Protein AF-A0A1V3X2J9-F1 (afdb_monomer_lite)

Sequence (53 aa):
MIVGLRPEVAFAMVQLGLAFDDMHTALDLEEGLALLNRTLGLEKPMIGPDGAG

Structure (mmCIF, N/CA/C/O backbone):
data_AF-A0A1V3X2J9-F1
#
_entry.id   AF-A0A1V3X2J9-F1
#
loop_
_atom_site.group_PDB
_atom_site.id
_atom_site.type_symbol
_atom_site.label_atom_id
_atom_site.label_alt_id
_atom_site.label_comp_id
_atom_site.label_asym_id
_atom_site.label_entity_id
_atom_site.label_seq_id
_atom_site.pdbx_PDB_ins_code
_atom_site.Cartn_x
_atom_site.Cartn_y
_atom_site.Cartn_z
_atom_site.occupancy
_atom_site.B_iso_or_equiv
_atom_site.auth_seq_id
_atom_site.auth_comp_id
_atom_site.auth_asym_id
_atom_site.auth_atom_id
_atom_site.pdbx_PDB_model_num
ATOM 1 N N . MET A 1 1 ? -3.946 1.597 -6.577 1.00 69.06 1 MET A N 1
ATOM 2 C CA . MET A 1 1 ? -2.705 1.004 -6.046 1.00 69.06 1 MET A CA 1
ATOM 3 C C . MET A 1 1 ? -1.924 2.072 -5.301 1.00 69.06 1 MET A C 1
ATOM 5 O O . MET A 1 1 ? -1.808 3.169 -5.835 1.00 69.06 1 MET A O 1
ATOM 9 N N . ILE A 1 2 ? -1.446 1.786 -4.089 1.00 76.56 2 ILE A N 1
ATOM 10 C CA . ILE A 1 2 ? -0.627 2.710 -3.281 1.00 76.56 2 ILE A CA 1
ATOM 11 C C . ILE A 1 2 ? 0.781 2.121 -3.135 1.00 76.56 2 ILE A C 1
ATOM 13 O O . ILE A 1 2 ? 0.913 0.923 -2.899 1.00 76.56 2 ILE A O 1
ATOM 17 N N . VAL A 1 3 ? 1.816 2.950 -3.278 1.00 83.81 3 VAL A N 1
ATOM 18 C CA . VAL A 1 3 ? 3.232 2.551 -3.202 1.00 83.81 3 VAL A CA 1
ATOM 19 C C . VAL A 1 3 ? 3.910 3.263 -2.031 1.00 83.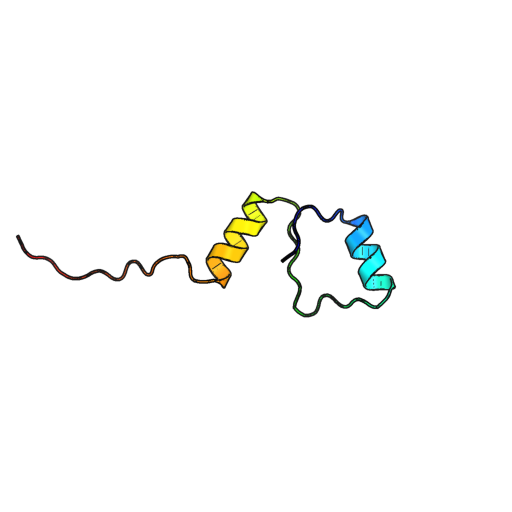81 3 VAL A C 1
ATOM 21 O O . VAL A 1 3 ? 3.602 4.426 -1.771 1.00 83.81 3 VAL A O 1
ATOM 24 N N . GLY A 1 4 ? 4.833 2.590 -1.338 1.00 81.31 4 GLY A N 1
ATOM 25 C CA . GLY A 1 4 ? 5.625 3.195 -0.258 1.00 81.31 4 GLY A CA 1
ATOM 26 C C . GLY A 1 4 ? 4.832 3.409 1.034 1.00 81.31 4 GLY A C 1
ATOM 27 O O . GLY A 1 4 ? 5.219 4.205 1.893 1.00 81.31 4 GLY A O 1
ATOM 28 N N . LEU A 1 5 ? 3.702 2.713 1.174 1.00 81.44 5 LEU A N 1
ATOM 29 C CA . LEU A 1 5 ? 2.922 2.696 2.402 1.00 81.44 5 LEU A CA 1
ATOM 30 C C . LEU A 1 5 ? 3.676 1.873 3.446 1.00 81.44 5 LEU A C 1
ATOM 32 O O . LEU A 1 5 ? 3.874 0.671 3.273 1.00 81.44 5 LEU A O 1
ATOM 36 N N . ARG A 1 6 ? 4.075 2.512 4.548 1.00 81.44 6 ARG A N 1
ATOM 37 C CA . ARG A 1 6 ? 4.691 1.774 5.651 1.00 81.44 6 ARG A CA 1
ATOM 38 C C . ARG A 1 6 ? 3.673 0.816 6.293 1.00 81.44 6 ARG A C 1
ATOM 40 O O . ARG A 1 6 ? 2.512 1.217 6.454 1.00 81.44 6 ARG A O 1
ATOM 47 N N . PRO A 1 7 ? 4.085 -0.396 6.711 1.00 76.50 7 PRO A N 1
ATOM 48 C CA . PRO A 1 7 ? 3.184 -1.393 7.293 1.00 76.50 7 PRO A CA 1
ATOM 49 C C . PRO A 1 7 ? 2.353 -0.862 8.467 1.00 76.50 7 PRO A C 1
ATOM 51 O O . PRO A 1 7 ? 1.183 -1.213 8.609 1.00 76.50 7 PRO A O 1
ATOM 54 N N . GLU A 1 8 ? 2.915 0.037 9.282 1.00 82.88 8 GLU A N 1
ATOM 55 C CA . GLU A 1 8 ? 2.230 0.583 10.459 1.00 82.88 8 GLU A CA 1
ATOM 56 C C . GLU A 1 8 ? 1.048 1.483 10.073 1.00 82.88 8 GLU A C 1
ATOM 58 O O . GLU A 1 8 ? 0.033 1.522 10.769 1.00 82.88 8 GLU A O 1
ATOM 63 N N . VAL A 1 9 ? 1.154 2.190 8.943 1.00 83.12 9 VAL A N 1
ATOM 64 C CA . VAL A 1 9 ? 0.089 3.070 8.438 1.00 83.12 9 VAL A CA 1
ATOM 65 C C . VAL A 1 9 ? -1.041 2.240 7.837 1.00 83.12 9 VAL A C 1
ATOM 67 O O . VAL A 1 9 ? -2.208 2.530 8.096 1.00 83.12 9 VAL A O 1
ATOM 70 N N . ALA A 1 10 ? -0.704 1.173 7.104 1.00 80.06 10 ALA A N 1
ATOM 71 C CA . ALA A 1 10 ? -1.687 0.221 6.591 1.00 80.06 10 ALA A CA 1
ATOM 72 C C . ALA A 1 10 ? -2.518 -0.381 7.736 1.00 80.06 10 ALA A C 1
ATOM 74 O O . ALA A 1 10 ? -3.746 -0.423 7.673 1.00 80.06 10 ALA A O 1
ATOM 75 N N . PHE A 1 11 ? -1.849 -0.759 8.829 1.00 79.81 11 PHE A N 1
ATOM 76 C CA . PHE A 1 11 ? -2.496 -1.329 10.006 1.00 79.81 11 PHE A CA 1
ATOM 77 C C . PHE A 1 11 ? -3.430 -0.331 10.705 1.00 79.81 11 PHE A C 1
ATOM 79 O O . PHE A 1 11 ? -4.555 -0.675 11.067 1.00 79.81 11 PHE A O 1
ATOM 86 N N . ALA A 1 12 ? -3.002 0.927 10.855 1.00 85.62 12 ALA A N 1
ATOM 87 C CA . ALA A 1 12 ? -3.836 1.981 11.429 1.00 85.62 12 ALA A CA 1
ATOM 88 C C . ALA A 1 12 ? -5.091 2.253 10.583 1.00 85.62 12 ALA A C 1
ATOM 90 O O . ALA A 1 12 ? -6.177 2.419 11.131 1.00 85.62 12 ALA A O 1
ATOM 91 N N . MET A 1 13 ? -4.962 2.248 9.255 1.00 79.44 13 MET A N 1
ATOM 92 C CA . MET A 1 13 ? -6.087 2.452 8.339 1.00 79.44 13 MET A CA 1
ATOM 93 C C . MET A 1 13 ? -7.134 1.331 8.446 1.00 79.44 13 MET A C 1
ATOM 95 O O . MET A 1 13 ? -8.323 1.633 8.537 1.00 79.44 13 MET A O 1
ATOM 99 N N . VAL A 1 14 ? -6.710 0.065 8.550 1.00 78.88 14 VAL A N 1
ATOM 100 C CA . VAL A 1 14 ? -7.619 -1.077 8.780 1.00 78.88 14 VAL A CA 1
ATOM 101 C C . VAL A 1 14 ? -8.375 -0.935 10.104 1.00 78.88 14 VAL A C 1
ATOM 103 O O . VAL A 1 14 ? -9.586 -1.145 10.150 1.00 78.88 14 VAL A O 1
ATOM 106 N N . GLN A 1 15 ? -7.696 -0.519 11.179 1.00 81.75 15 GLN A N 1
ATOM 107 C CA . GLN A 1 15 ? -8.344 -0.315 12.483 1.00 81.75 15 GLN A CA 1
ATOM 108 C C . GLN A 1 15 ? -9.340 0.853 12.498 1.00 81.75 15 GLN A C 1
ATOM 110 O O . GLN A 1 15 ? -10.284 0.841 13.284 1.00 81.75 15 GLN A O 1
ATOM 115 N N . LEU A 1 16 ? -9.164 1.841 11.617 1.00 82.75 16 LEU A N 1
ATOM 116 C CA . LEU A 1 16 ? -10.100 2.953 11.427 1.00 82.75 16 LEU A CA 1
ATOM 117 C C . LEU A 1 16 ? -11.305 2.585 10.542 1.00 82.75 16 LEU A C 1
ATOM 119 O O . LEU A 1 16 ? -12.127 3.449 10.240 1.00 82.75 16 LEU A O 1
ATOM 123 N N . GLY A 1 17 ? -11.431 1.320 10.132 1.00 78.56 17 GLY A N 1
ATOM 124 C CA . GLY A 1 17 ? -12.536 0.839 9.303 1.00 78.56 17 GLY A CA 1
ATOM 125 C C . GLY A 1 17 ? -12.381 1.148 7.813 1.00 78.56 17 GLY A C 1
ATOM 126 O O . GLY A 1 17 ? -13.331 0.966 7.055 1.00 78.56 17 GLY A O 1
ATOM 127 N N . LEU A 1 18 ? -11.198 1.590 7.370 1.00 77.25 18 LEU A N 1
ATOM 128 C CA . LEU A 1 18 ? -10.874 1.701 5.948 1.00 77.25 18 LEU A CA 1
ATOM 129 C C . LEU A 1 18 ? -10.517 0.296 5.443 1.00 77.25 18 LEU A C 1
ATOM 131 O O . LEU A 1 18 ? -9.363 -0.127 5.494 1.00 77.25 18 LEU A O 1
ATOM 135 N N . ALA A 1 19 ? -11.529 -0.466 5.029 1.00 64.62 19 ALA A N 1
ATOM 136 C CA . ALA A 1 19 ? -11.328 -1.792 4.456 1.00 64.62 19 ALA A CA 1
ATOM 137 C C . ALA A 1 19 ? -10.745 -1.673 3.037 1.00 64.62 19 ALA A C 1
ATOM 139 O O . ALA A 1 19 ? -11.346 -1.067 2.150 1.00 64.62 19 ALA A O 1
ATOM 140 N N . PHE A 1 20 ? -9.569 -2.266 2.827 1.00 66.75 20 PHE A N 1
ATOM 141 C CA . PHE A 1 20 ? -8.883 -2.359 1.535 1.00 66.75 20 PHE A CA 1
ATOM 142 C C . PHE A 1 20 ? -9.465 -3.505 0.686 1.00 66.75 20 PHE A C 1
ATOM 144 O O . PHE A 1 20 ? -8.708 -4.356 0.231 1.00 66.75 20 PHE A O 1
ATOM 151 N N . ASP A 1 21 ? -10.787 -3.575 0.501 1.00 65.81 21 ASP A N 1
ATOM 152 C CA . ASP A 1 21 ? -11.416 -4.732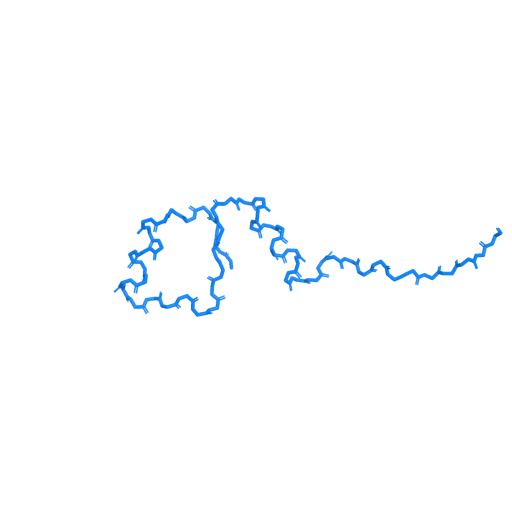 -0.169 1.00 65.81 21 ASP A CA 1
ATOM 153 C C . ASP A 1 21 ? -10.901 -4.914 -1.616 1.00 65.81 21 ASP A C 1
ATOM 155 O O . ASP A 1 21 ? -10.619 -6.028 -2.041 1.00 65.81 21 ASP A O 1
ATOM 159 N N . ASP A 1 22 ? -10.617 -3.801 -2.309 1.00 65.00 22 ASP A N 1
ATOM 160 C CA . ASP A 1 22 ? -10.076 -3.774 -3.682 1.00 65.00 22 ASP A CA 1
ATOM 161 C C . ASP A 1 22 ? -8.770 -2.961 -3.826 1.00 65.00 22 ASP A C 1
ATOM 163 O O . ASP A 1 22 ? -8.317 -2.639 -4.931 1.00 65.00 22 ASP A O 1
ATOM 167 N N . MET A 1 23 ? -8.146 -2.552 -2.717 1.00 69.75 23 MET A N 1
ATOM 168 C CA . MET A 1 23 ? -6.989 -1.654 -2.769 1.00 69.75 23 MET A CA 1
ATOM 169 C C . MET A 1 23 ? -5.671 -2.411 -2.592 1.00 69.75 23 MET A C 1
ATOM 171 O O . MET A 1 23 ? -5.244 -2.721 -1.486 1.00 69.75 23 MET A O 1
ATOM 175 N N . HIS A 1 24 ? -4.967 -2.621 -3.706 1.00 72.81 24 HIS A N 1
ATOM 176 C CA . HIS A 1 24 ? -3.608 -3.162 -3.699 1.00 72.81 24 HIS A CA 1
ATOM 177 C C . HIS A 1 24 ? -2.578 -2.140 -3.187 1.00 72.81 24 HIS A C 1
ATOM 179 O O . HIS A 1 24 ? -2.541 -0.989 -3.645 1.00 72.81 24 HIS A O 1
ATOM 185 N N . THR A 1 25 ? -1.701 -2.583 -2.286 1.00 75.94 25 THR A N 1
ATOM 186 C CA . THR A 1 25 ? -0.556 -1.820 -1.767 1.00 75.94 25 THR A CA 1
ATOM 187 C C . THR A 1 25 ? 0.749 -2.536 -2.110 1.00 75.94 25 THR A C 1
ATOM 189 O O . THR A 1 25 ? 0.805 -3.756 -1.984 1.00 75.94 25 THR A O 1
ATOM 192 N N . ALA A 1 26 ? 1.792 -1.802 -2.491 1.00 78.81 26 ALA A N 1
ATOM 193 C CA . ALA A 1 26 ? 3.150 -2.328 -2.639 1.00 78.81 26 ALA A CA 1
ATOM 194 C C . ALA A 1 26 ? 4.123 -1.542 -1.754 1.00 78.81 26 ALA A C 1
ATOM 196 O O . ALA A 1 26 ? 3.973 -0.327 -1.576 1.00 78.81 26 ALA A O 1
ATOM 197 N N . LEU A 1 27 ? 5.114 -2.240 -1.197 1.00 80.06 27 LEU A N 1
ATOM 198 C CA . LEU A 1 27 ? 6.187 -1.602 -0.435 1.00 80.06 27 LEU A CA 1
ATOM 199 C C . LEU A 1 27 ? 7.143 -0.870 -1.384 1.00 80.06 27 LEU A C 1
ATOM 201 O O . LEU A 1 27 ? 7.520 0.272 -1.120 1.00 80.06 27 LEU A O 1
ATOM 205 N N . ASP A 1 28 ? 7.422 -1.495 -2.527 1.00 79.69 28 ASP A N 1
ATOM 206 C CA . ASP A 1 28 ? 8.365 -1.023 -3.529 1.00 79.69 28 ASP A CA 1
ATOM 207 C C . ASP A 1 28 ? 7.663 -0.549 -4.805 1.00 79.69 28 ASP A C 1
ATOM 209 O O . ASP A 1 28 ? 6.649 -1.093 -5.253 1.00 79.69 28 ASP A O 1
ATOM 213 N N . LEU A 1 29 ? 8.226 0.493 -5.418 1.00 82.50 29 LEU A N 1
ATOM 214 C CA . LEU A 1 29 ? 7.690 1.074 -6.649 1.00 82.50 29 LEU A CA 1
ATOM 215 C C . LEU A 1 29 ? 7.768 0.111 -7.832 1.00 82.50 29 LEU A C 1
ATOM 217 O O . LEU A 1 29 ? 6.843 0.062 -8.639 1.00 82.50 29 LEU A O 1
ATOM 221 N N . GLU A 1 30 ? 8.844 -0.661 -7.924 1.00 87.00 30 GLU A N 1
ATOM 222 C CA . GLU A 1 30 ? 9.083 -1.604 -9.019 1.00 87.00 30 GLU A CA 1
ATOM 223 C C . GLU A 1 30 ? 8.064 -2.748 -8.995 1.00 87.00 30 GLU A C 1
ATOM 225 O O . GLU A 1 30 ? 7.437 -3.043 -10.014 1.00 87.00 30 GLU A O 1
ATOM 230 N N . GLU A 1 31 ? 7.825 -3.325 -7.815 1.00 82.94 31 GLU A N 1
ATOM 231 C CA . GLU A 1 31 ? 6.774 -4.321 -7.602 1.00 82.94 31 GLU A CA 1
ATOM 232 C C . GLU A 1 31 ? 5.391 -3.728 -7.909 1.00 82.94 31 GLU A C 1
ATOM 234 O O . GLU A 1 31 ? 4.567 -4.356 -8.579 1.00 82.94 31 GLU A O 1
ATOM 239 N N . GLY A 1 32 ? 5.161 -2.475 -7.498 1.00 85.69 32 GLY A N 1
ATOM 240 C CA . GLY A 1 32 ? 3.912 -1.776 -7.762 1.00 85.69 32 GLY A CA 1
ATOM 241 C C . GLY A 1 32 ? 3.616 -1.584 -9.249 1.00 85.69 32 GLY A C 1
ATOM 242 O O . GLY A 1 32 ? 2.511 -1.857 -9.720 1.00 85.69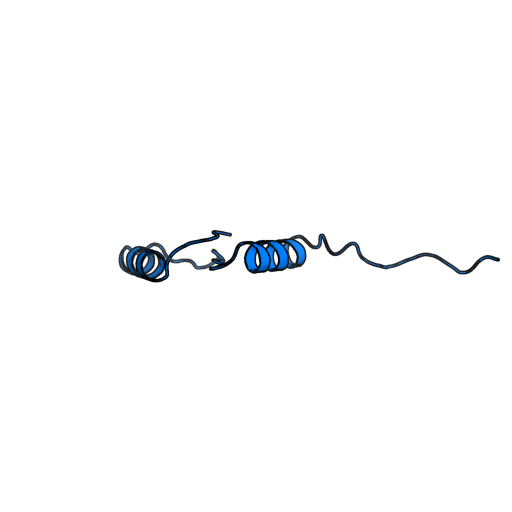 32 GLY A O 1
ATOM 243 N N . LEU A 1 33 ? 4.620 -1.161 -10.011 1.00 84.38 33 LEU A N 1
ATOM 244 C CA . LEU A 1 33 ? 4.514 -0.978 -11.455 1.00 84.38 33 LEU A CA 1
ATOM 245 C C . LEU A 1 33 ? 4.371 -2.310 -12.196 1.00 84.38 33 LEU A C 1
ATOM 247 O O . LEU A 1 33 ? 3.599 -2.381 -13.150 1.00 84.38 33 LEU A O 1
ATOM 251 N N . ALA A 1 34 ? 5.055 -3.368 -11.753 1.00 85.75 34 ALA A N 1
ATOM 252 C CA . ALA A 1 34 ? 4.917 -4.701 -12.334 1.00 85.75 34 ALA A CA 1
ATOM 253 C C . ALA A 1 34 ? 3.495 -5.254 -12.153 1.00 85.75 34 ALA A C 1
ATOM 255 O O . ALA A 1 34 ? 2.896 -5.749 -13.113 1.00 85.75 34 ALA A O 1
ATOM 256 N N . LEU A 1 35 ? 2.925 -5.111 -10.950 1.00 84.81 35 LEU A N 1
ATOM 257 C CA . LEU A 1 35 ? 1.541 -5.495 -10.684 1.00 84.81 35 LEU A CA 1
ATOM 258 C C . LEU A 1 35 ? 0.585 -4.683 -11.562 1.00 84.81 35 LEU A C 1
ATOM 260 O O . LEU A 1 35 ? -0.248 -5.260 -12.252 1.00 84.81 35 LEU A O 1
ATOM 264 N N . LEU A 1 36 ? 0.755 -3.357 -11.602 1.00 85.31 36 LEU A N 1
ATOM 265 C CA . LEU A 1 36 ? -0.067 -2.461 -12.412 1.00 85.31 36 LEU A CA 1
ATOM 266 C C . LEU A 1 36 ? -0.015 -2.816 -13.906 1.00 85.31 36 LEU A C 1
ATOM 268 O O . LEU A 1 36 ? -1.052 -2.831 -14.563 1.00 85.31 36 LEU A O 1
ATOM 272 N N . ASN A 1 37 ? 1.166 -3.143 -14.435 1.00 85.69 37 ASN A N 1
ATOM 273 C CA . ASN A 1 37 ? 1.352 -3.553 -15.827 1.00 85.69 37 ASN A CA 1
ATOM 274 C C . ASN A 1 37 ? 0.584 -4.845 -16.151 1.00 85.69 37 ASN A C 1
ATOM 276 O O . ASN A 1 37 ? -0.040 -4.947 -17.209 1.00 85.69 37 ASN A O 1
ATOM 280 N N . ARG A 1 38 ? 0.577 -5.796 -15.207 1.00 82.69 38 ARG A N 1
ATOM 281 C CA . ARG A 1 38 ? -0.164 -7.057 -15.308 1.00 82.69 38 ARG A CA 1
ATOM 282 C C . ARG A 1 38 ? -1.676 -6.841 -15.235 1.00 82.69 38 ARG A C 1
ATOM 284 O O . ARG A 1 38 ? -2.411 -7.412 -16.034 1.00 82.69 38 ARG A O 1
ATOM 291 N N . THR A 1 39 ? -2.146 -5.992 -14.318 1.00 83.00 39 THR A N 1
ATOM 292 C CA . THR A 1 39 ? -3.582 -5.710 -14.142 1.00 83.00 39 THR A CA 1
ATOM 293 C C . THR A 1 39 ? -4.156 -4.877 -15.287 1.00 83.00 39 THR A C 1
ATOM 295 O O . THR A 1 39 ? -5.301 -5.080 -15.678 1.00 83.00 39 THR A O 1
ATOM 298 N N . LEU A 1 40 ? -3.371 -3.951 -15.849 1.00 82.19 40 LEU A N 1
ATOM 299 C CA . LEU A 1 40 ? -3.782 -3.126 -16.989 1.00 82.19 40 LEU A CA 1
ATOM 300 C C . LEU A 1 40 ? -3.676 -3.855 -18.338 1.00 82.19 40 LEU A C 1
ATOM 302 O O . LEU A 1 40 ? -4.057 -3.279 -19.355 1.00 82.19 40 LEU A O 1
ATOM 306 N N . GLY A 1 41 ? -3.146 -5.084 -18.381 1.00 72.25 41 GLY A N 1
ATOM 307 C CA . GLY A 1 41 ? -2.934 -5.807 -19.639 1.00 72.25 41 GLY A CA 1
ATOM 308 C C . GLY A 1 41 ? -1.985 -5.076 -20.597 1.00 72.25 41 GLY A C 1
ATOM 309 O O . GLY A 1 41 ? -2.049 -5.275 -21.808 1.00 72.25 41 GLY A O 1
ATOM 310 N N . LEU A 1 42 ? -1.111 -4.214 -20.063 1.00 63.84 42 LEU A N 1
ATOM 311 C CA . LEU A 1 42 ? -0.077 -3.514 -20.831 1.00 63.84 42 LEU A CA 1
ATOM 312 C C . LEU A 1 42 ? 1.065 -4.451 -21.247 1.00 63.84 42 LEU A C 1
ATOM 314 O O . LEU A 1 42 ? 1.922 -4.062 -22.043 1.00 63.84 42 LEU A O 1
ATOM 318 N N . GLU A 1 43 ? 1.044 -5.708 -20.793 1.00 62.12 43 GLU A N 1
ATOM 319 C CA . GLU A 1 43 ? 1.664 -6.817 -21.513 1.00 62.12 43 GLU A CA 1
ATOM 320 C C . GLU A 1 43 ? 0.977 -6.9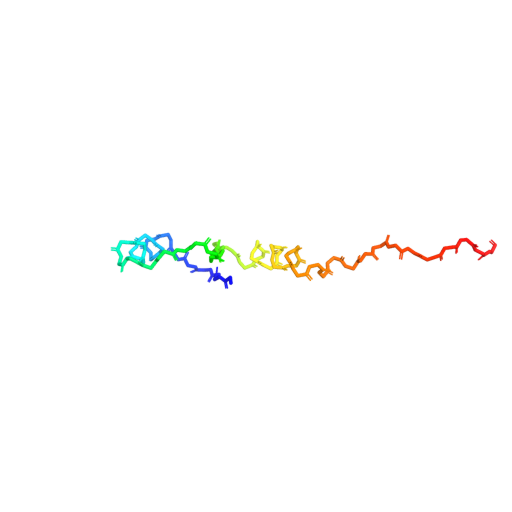47 -22.874 1.00 62.12 43 GLU A C 1
ATOM 322 O O . GLU A 1 43 ? 0.041 -7.720 -23.067 1.00 62.12 43 GLU A O 1
ATOM 327 N N . LYS A 1 44 ? 1.437 -6.112 -23.812 1.00 60.47 44 LYS A N 1
ATOM 328 C CA . LYS A 1 44 ? 1.129 -6.163 -25.234 1.00 60.47 44 LYS A CA 1
ATOM 329 C C . LYS A 1 44 ? 1.005 -7.638 -25.621 1.00 60.47 44 LYS A C 1
ATOM 331 O O . LYS A 1 44 ? 2.010 -8.345 -25.503 1.00 60.47 44 LYS A O 1
ATOM 336 N N . PRO A 1 45 ? -0.178 -8.123 -26.043 1.00 52.66 45 PRO A N 1
ATOM 337 C CA . PRO A 1 45 ? -0.303 -9.502 -26.465 1.00 52.66 45 PRO A CA 1
ATOM 338 C C . PRO A 1 45 ? 0.696 -9.687 -27.598 1.00 52.66 45 PRO A C 1
ATOM 340 O O . PRO A 1 45 ? 0.579 -9.072 -28.659 1.00 52.66 45 PRO A O 1
ATOM 343 N N . MET A 1 46 ? 1.724 -10.496 -27.357 1.00 61.78 46 MET A N 1
ATOM 344 C CA . MET A 1 46 ? 2.603 -10.986 -28.406 1.00 61.78 46 MET A CA 1
ATOM 345 C C . MET A 1 46 ? 1.825 -12.061 -29.177 1.00 61.78 46 MET A C 1
ATOM 347 O O . MET A 1 46 ? 2.170 -13.234 -29.165 1.00 61.78 46 MET A O 1
ATOM 351 N N . ILE A 1 47 ? 0.712 -11.656 -29.793 1.00 64.00 47 ILE A N 1
ATOM 352 C CA . ILE A 1 47 ? 0.049 -12.383 -30.868 1.00 64.00 47 ILE A CA 1
ATOM 353 C C . ILE A 1 47 ? 0.443 -11.633 -32.147 1.00 64.00 47 ILE A C 1
ATOM 355 O O . ILE A 1 47 ? 0.117 -10.459 -32.330 1.00 64.00 47 ILE A O 1
ATOM 359 N N . GLY A 1 48 ? 1.287 -12.289 -32.946 1.00 71.81 48 GLY A N 1
ATOM 360 C CA . GLY A 1 48 ? 1.847 -11.779 -34.199 1.00 71.81 48 GLY A CA 1
ATOM 361 C C . GLY A 1 48 ? 0.854 -11.788 -35.363 1.00 71.81 48 GLY A C 1
ATOM 362 O O . GLY A 1 48 ? -0.318 -12.124 -35.189 1.00 71.81 48 GLY A O 1
ATOM 363 N N . PRO A 1 49 ? 1.347 -11.463 -36.565 1.00 69.12 49 PRO A N 1
ATOM 364 C CA . PRO A 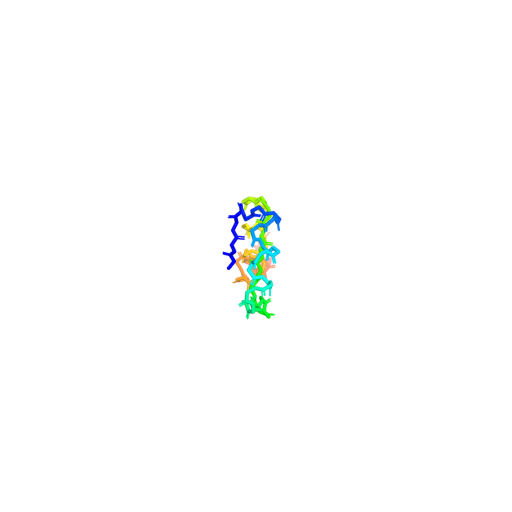1 49 ? 1.064 -12.351 -37.685 1.00 69.12 49 PRO A CA 1
ATOM 365 C C . PRO A 1 49 ? 2.331 -12.731 -38.466 1.00 69.12 49 PRO A C 1
ATOM 367 O O . PRO A 1 49 ? 3.145 -11.886 -38.823 1.00 69.12 49 PRO A O 1
ATOM 370 N N . ASP A 1 50 ? 2.403 -14.030 -38.738 1.00 65.62 50 ASP A N 1
ATOM 371 C CA . ASP A 1 50 ? 2.698 -14.615 -40.045 1.00 65.62 50 ASP A CA 1
ATOM 372 C C . ASP A 1 50 ? 4.127 -14.577 -40.601 1.00 65.62 50 ASP A C 1
ATOM 374 O O . ASP A 1 50 ? 4.736 -13.544 -40.872 1.00 65.62 50 ASP A O 1
ATOM 378 N N . GLY A 1 51 ? 4.619 -15.790 -40.874 1.00 66.75 51 GLY A N 1
ATOM 379 C CA . GLY A 1 51 ? 5.717 -16.006 -41.797 1.00 66.75 51 GLY A CA 1
ATOM 380 C C . GLY A 1 51 ? 5.389 -15.460 -43.185 1.00 66.75 51 GLY A C 1
ATOM 381 O O . GLY A 1 51 ? 4.347 -15.762 -43.759 1.00 66.75 51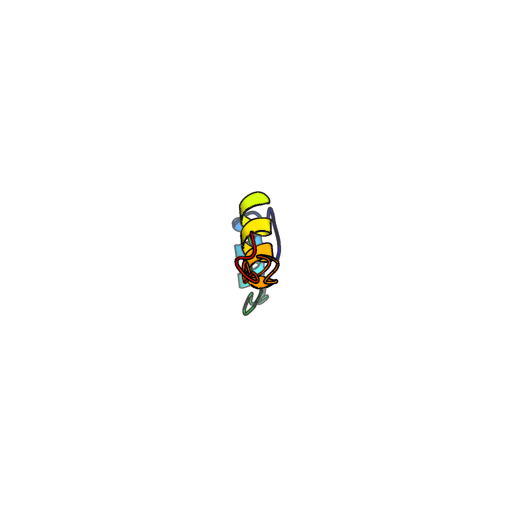 GLY A O 1
ATOM 382 N N . ALA A 1 52 ? 6.319 -14.689 -43.732 1.00 58.09 52 ALA A N 1
ATOM 383 C CA . ALA A 1 52 ? 6.454 -14.427 -45.155 1.00 58.09 52 ALA A CA 1
ATOM 384 C C . ALA A 1 52 ? 7.898 -13.973 -45.406 1.00 58.09 52 ALA A C 1
ATOM 386 O O . ALA A 1 52 ? 8.319 -12.938 -44.885 1.00 58.09 52 ALA A O 1
ATOM 387 N N . GLY A 1 53 ? 8.643 -14.767 -46.177 1.00 50.31 53 GLY A N 1
ATOM 388 C CA . GLY A 1 53 ? 10.021 -14.498 -46.591 1.00 50.31 53 GLY A CA 1
ATOM 389 C C . GLY A 1 53 ? 10.806 -15.773 -46.812 1.00 50.31 53 GLY A C 1
ATOM 390 O O . GLY A 1 53 ? 11.566 -16.130 -45.890 1.00 50.31 53 GLY A O 1
#

Foldseek 3Di:
DEELDDPVNVVVCVVVVVDPPPPDYYNHPVVVVVVVCVVVVVVPPPPDDDDDD

Radius of gyration: 17.7 Å; chains: 1; bounding box: 23×19×59 Å

InterPro domains:
  IPR036513 STAS domain superfamily [G3DSA:3.30.750.24] (1-43)

Secondary structure (DSSP, 8-state):
-EES--HHHHHHHHHTT---SS--EESSHHHHHHHHHHHTT-S----------

Organism: Mycobacterium kansasii (NCBI:txid1768)

pLDDT: mean 75.29, std 9.33, range [50.31, 87.0]